Protein AF-A0A819D6E9-F1 (afdb_monomer_lite)

Organism: NCBI:txid433720

Foldseek 3Di:
DDADAPQKDWQFWWDDPFQFKIKDFQVSPVPDDLQFKKKFKPDPYNVPDDPLGIWRFPDKAQDPPQDPVVRVRRMIMTGTPDGNVVCPPRPPDMIMIMITGD

Secondary structure (DSSP, 8-state):
-----SSEEEEEEEEEEETTEEEE-GGGTTTS-GGGEEEEES-SSTT---GGGEE-EEEEEE-TT-BTTTTBT--EEEEESS-GGG-TT--TT--EEEEEE-

Radius of gyration: 13.39 Å; chains: 1; bounding box: 33×30×36 Å

Sequence (102 aa):
MVSYDPKRKHICGGTFITPEYTLTAEHCLYSIDISNIEIRICITNSNDISYKNLFSIRKVILHKDFNPNTYKNDIALIRLDRSIVQMLYLPRFTHIYIFTSE

InterPro domains:
  IPR001254 Serine proteases, trypsin domain [PF00089] (4-83)
  IPR001254 Serine proteases, trypsin domain [PS50240] (1-102)
  IPR001314 Peptidase S1A, chymotrypsin family [PR00722] (13-28)
  IPR001314 Peptidase S1A, chymotrypsin family [PR00722] (70-84)
  IPR009003 Peptidase S1, PA clan [SSF50494] (5-96)
  IPR051333 CLIP domain-containing serine protease [PTHR24260] (6-86)

pLDDT: mean 80.87, std 14.19, range [46.62, 97.62]

Structure (mmCIF, N/CA/C/O backbone):
data_AF-A0A819D6E9-F1
#
_entry.id   AF-A0A819D6E9-F1
#
loop_
_atom_site.group_PDB
_atom_site.id
_atom_site.type_symbol
_atom_site.label_atom_id
_atom_site.label_alt_id
_atom_site.label_comp_id
_atom_site.label_asym_id
_atom_site.label_entity_id
_atom_site.label_seq_id
_atom_site.pdbx_PDB_ins_code
_atom_site.Cartn_x
_atom_site.Cartn_y
_atom_site.Cartn_z
_atom_site.occupancy
_atom_site.B_iso_or_equiv
_atom_site.auth_seq_id
_atom_site.auth_comp_id
_atom_site.auth_asym_id
_atom_site.auth_atom_id
_atom_site.pdbx_PDB_model_num
ATOM 1 N N . MET A 1 1 ? 15.889 -4.266 3.975 1.00 46.62 1 MET A N 1
ATOM 2 C CA . MET A 1 1 ? 15.976 -4.010 2.524 1.00 46.62 1 MET A CA 1
ATOM 3 C C . MET A 1 1 ? 15.259 -2.689 2.286 1.00 46.62 1 MET A C 1
ATOM 5 O O . MET A 1 1 ? 14.111 -2.573 2.693 1.00 46.62 1 MET A O 1
ATOM 9 N N . VAL A 1 2 ? 15.973 -1.658 1.834 1.00 48.41 2 VAL A N 1
ATOM 10 C CA . VAL A 1 2 ? 15.466 -0.276 1.770 1.00 48.41 2 VAL A CA 1
ATOM 11 C C . VAL A 1 2 ? 15.221 0.057 0.308 1.00 48.41 2 VAL A C 1
ATOM 13 O O . VAL A 1 2 ? 16.160 0.048 -0.481 1.00 48.41 2 VAL A O 1
ATOM 16 N N . SER A 1 3 ? 13.973 0.343 -0.055 1.00 60.75 3 SER A N 1
ATOM 17 C CA . SER A 1 3 ? 13.663 0.903 -1.367 1.00 60.75 3 SER A CA 1
ATOM 18 C C . SER A 1 3 ? 13.714 2.426 -1.249 1.00 60.75 3 SER A C 1
ATOM 20 O O . SER A 1 3 ? 12.731 3.059 -0.877 1.00 60.75 3 SER A O 1
ATOM 22 N N . TYR A 1 4 ? 14.888 3.009 -1.492 1.00 63.81 4 TYR A N 1
ATOM 23 C CA . TYR A 1 4 ? 15.051 4.462 -1.572 1.00 63.81 4 TYR A CA 1
ATOM 24 C C . TYR A 1 4 ? 14.546 4.945 -2.939 1.00 63.81 4 TYR A C 1
ATOM 26 O O . TYR A 1 4 ? 14.880 4.345 -3.956 1.00 63.81 4 TYR A O 1
ATOM 34 N N . ASP A 1 5 ? 13.741 5.999 -2.992 1.00 69.75 5 ASP A N 1
ATOM 35 C CA . ASP A 1 5 ? 13.428 6.718 -4.230 1.00 69.75 5 ASP A CA 1
ATOM 36 C C . ASP A 1 5 ? 13.469 8.223 -3.911 1.00 69.75 5 ASP A C 1
ATOM 38 O O . ASP A 1 5 ? 12.793 8.655 -2.980 1.00 69.75 5 ASP A O 1
ATOM 42 N N . PRO A 1 6 ? 14.272 9.028 -4.629 1.00 70.31 6 PRO A N 1
ATOM 43 C CA . PRO A 1 6 ? 14.386 10.462 -4.371 1.00 70.31 6 PRO A CA 1
ATOM 44 C C . PRO A 1 6 ? 13.132 11.277 -4.742 1.00 70.31 6 PRO A C 1
ATOM 46 O O . PRO A 1 6 ? 13.053 12.438 -4.363 1.00 70.31 6 PRO A O 1
ATOM 49 N N . LYS A 1 7 ? 12.184 10.708 -5.497 1.00 75.81 7 LYS A N 1
ATOM 50 C CA . LYS A 1 7 ? 10.934 11.349 -5.948 1.00 75.81 7 LYS A CA 1
ATOM 51 C C . LYS A 1 7 ? 9.673 10.751 -5.329 1.00 75.81 7 LYS A C 1
ATOM 53 O O . LYS A 1 7 ? 8.594 11.305 -5.501 1.00 75.81 7 LYS A O 1
ATOM 58 N N . ARG A 1 8 ? 9.762 9.569 -4.716 1.00 78.50 8 ARG A N 1
ATOM 59 C CA . ARG A 1 8 ? 8.604 8.866 -4.148 1.00 78.50 8 ARG A CA 1
ATOM 60 C C . ARG A 1 8 ? 8.915 8.353 -2.756 1.00 78.50 8 ARG A C 1
ATOM 62 O O . ARG A 1 8 ? 9.979 7.794 -2.508 1.00 78.50 8 ARG A O 1
ATOM 69 N N . LYS A 1 9 ? 7.951 8.459 -1.847 1.00 83.19 9 LYS A N 1
ATOM 70 C CA . LYS A 1 9 ? 8.125 8.010 -0.465 1.00 83.19 9 LYS A CA 1
ATOM 71 C C . LYS A 1 9 ? 7.669 6.564 -0.305 1.00 83.19 9 LYS A C 1
ATOM 73 O O . LYS A 1 9 ? 6.515 6.245 -0.576 1.00 83.19 9 LYS A O 1
ATOM 78 N N . HIS A 1 10 ? 8.563 5.698 0.172 1.00 85.69 10 HIS A N 1
ATOM 79 C CA . HIS A 1 10 ? 8.191 4.353 0.612 1.00 85.69 10 HIS A CA 1
ATOM 80 C C . HIS A 1 10 ? 7.331 4.440 1.879 1.00 85.69 10 HIS A C 1
ATOM 82 O O . HIS A 1 10 ? 7.723 5.089 2.851 1.00 85.69 10 HIS A O 1
ATOM 88 N N . ILE A 1 11 ? 6.187 3.761 1.869 1.00 87.81 11 ILE A N 1
ATOM 89 C CA . ILE A 1 11 ? 5.219 3.768 2.969 1.00 87.81 11 ILE A CA 1
ATOM 90 C C . ILE A 1 11 ? 5.305 2.452 3.734 1.00 87.81 11 ILE A C 1
ATOM 92 O O . ILE A 1 11 ? 5.622 2.437 4.919 1.00 87.81 11 ILE A O 1
ATOM 96 N N . CYS A 1 12 ? 5.043 1.346 3.036 1.00 90.69 12 CYS A N 1
ATOM 97 C CA . CYS A 1 12 ? 4.829 0.033 3.624 1.00 90.69 12 CYS A CA 1
ATOM 98 C C . CYS A 1 12 ? 5.211 -1.086 2.657 1.00 90.69 12 CYS A C 1
ATOM 100 O O . CYS A 1 12 ? 5.303 -0.894 1.444 1.00 90.69 12 CYS A O 1
ATOM 102 N N . GLY A 1 13 ? 5.374 -2.286 3.210 1.00 89.94 13 GLY A N 1
ATOM 103 C CA . GLY A 1 13 ? 5.477 -3.508 2.425 1.00 89.94 13 GLY A CA 1
ATOM 104 C C . GLY A 1 13 ? 4.114 -4.106 2.067 1.00 89.94 13 GLY A C 1
ATOM 105 O O . GLY A 1 13 ? 3.063 -3.690 2.561 1.00 89.94 13 GLY A O 1
ATOM 106 N N . GLY A 1 14 ? 4.144 -5.146 1.243 1.00 89.31 14 GLY A N 1
ATOM 107 C CA . GLY A 1 14 ? 2.991 -6.000 0.974 1.00 89.31 14 GLY A CA 1
ATOM 108 C C . GLY A 1 14 ? 3.406 -7.396 0.524 1.00 89.31 14 GLY A C 1
ATOM 109 O O . GLY A 1 14 ? 4.589 -7.671 0.312 1.00 89.31 14 GLY A O 1
ATOM 110 N N . THR A 1 15 ? 2.423 -8.277 0.357 1.00 88.06 15 THR A N 1
ATOM 111 C CA . THR A 1 15 ? 2.626 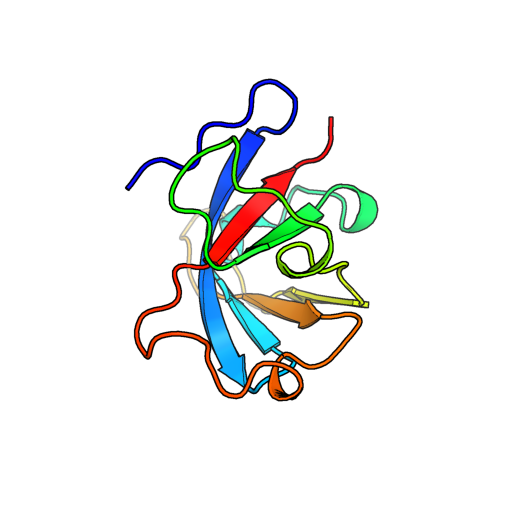-9.615 -0.219 1.00 88.06 15 THR A CA 1
ATOM 112 C C . THR A 1 15 ? 1.514 -9.980 -1.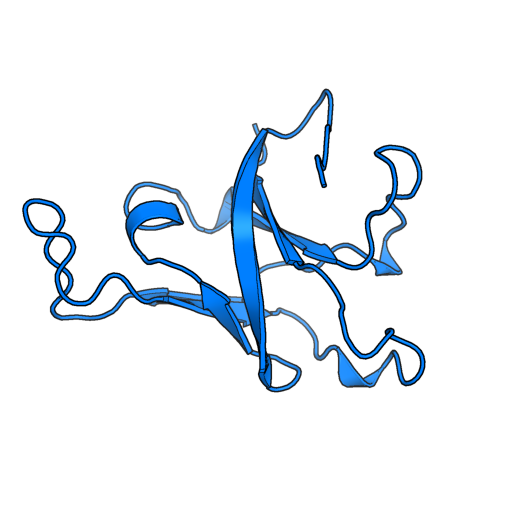197 1.00 88.06 15 THR A C 1
ATOM 114 O O . THR A 1 15 ? 0.363 -9.603 -0.997 1.00 88.06 15 THR A O 1
ATOM 117 N N . PHE A 1 16 ? 1.831 -10.718 -2.259 1.00 87.19 16 PHE A N 1
ATOM 118 C CA . PHE A 1 16 ? 0.818 -11.204 -3.192 1.00 87.19 16 PHE A CA 1
ATOM 119 C C . PHE A 1 16 ? 0.099 -12.401 -2.589 1.00 87.19 16 PHE A C 1
ATOM 121 O O . PHE A 1 16 ? 0.728 -13.381 -2.196 1.00 87.19 16 PHE A O 1
ATOM 128 N N . ILE A 1 17 ? -1.227 -12.333 -2.561 1.00 89.31 17 ILE A N 1
ATOM 129 C CA . ILE A 1 17 ? -2.081 -13.474 -2.200 1.00 89.31 17 ILE A CA 1
ATOM 130 C C . ILE A 1 17 ? -2.722 -14.106 -3.436 1.00 89.31 17 ILE A C 1
ATOM 132 O O . ILE A 1 17 ? -3.093 -15.275 -3.424 1.00 89.31 17 ILE A O 1
ATOM 136 N N . THR A 1 18 ? -2.818 -13.337 -4.521 1.00 88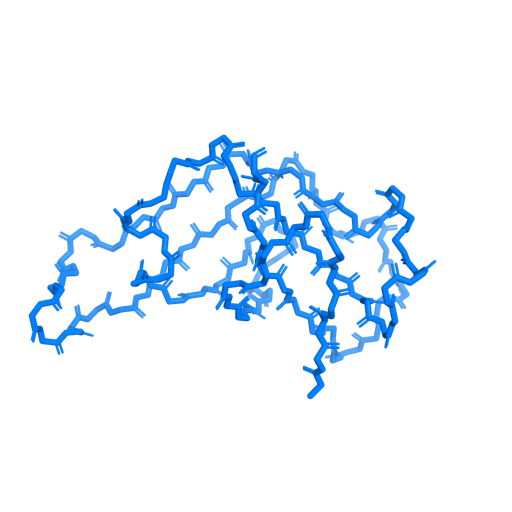.62 18 THR A N 1
ATOM 137 C CA . THR A 1 18 ? -3.154 -13.808 -5.865 1.00 88.62 18 THR A CA 1
ATOM 138 C C . THR A 1 18 ? -2.392 -12.952 -6.884 1.00 88.62 18 THR A C 1
ATOM 140 O O . THR A 1 18 ? -1.851 -11.906 -6.514 1.00 88.62 18 THR A O 1
ATOM 143 N N . PRO A 1 19 ? -2.385 -13.313 -8.176 1.00 87.38 19 PRO A N 1
ATOM 144 C CA . PRO A 1 19 ? -1.683 -12.520 -9.181 1.00 87.38 19 PRO A CA 1
ATOM 145 C C . PRO A 1 19 ? -2.216 -11.098 -9.414 1.00 87.38 19 PRO A C 1
ATOM 147 O O . PRO A 1 19 ? -1.540 -10.306 -10.062 1.00 87.38 19 PRO A O 1
ATOM 150 N N . GLU A 1 20 ? -3.414 -10.773 -8.925 1.00 90.38 20 GLU A N 1
ATOM 151 C CA . GLU A 1 20 ? -4.003 -9.428 -9.024 1.00 90.38 20 GLU A CA 1
ATOM 152 C C . GLU A 1 20 ? -4.161 -8.745 -7.665 1.00 90.38 20 GLU A C 1
ATOM 154 O O . GLU A 1 20 ? -4.541 -7.577 -7.630 1.00 90.38 20 GLU A O 1
ATOM 159 N N . TYR A 1 21 ? -3.921 -9.451 -6.555 1.00 92.06 21 TYR A N 1
ATOM 160 C CA . TYR A 1 21 ? -4.212 -8.946 -5.217 1.00 92.06 21 TYR A CA 1
ATOM 161 C C . TYR A 1 21 ? -2.979 -8.971 -4.321 1.00 92.06 21 TYR A C 1
ATOM 163 O O . TYR A 1 21 ? -2.413 -10.031 -4.032 1.00 92.06 21 TYR A O 1
ATOM 171 N N . THR A 1 22 ? -2.647 -7.790 -3.816 1.00 92.19 22 THR A N 1
ATOM 172 C CA . THR A 1 22 ? -1.651 -7.563 -2.775 1.00 92.19 22 THR A CA 1
ATOM 173 C C . THR A 1 22 ? -2.344 -7.388 -1.437 1.00 92.19 22 THR A C 1
ATOM 175 O O . THR A 1 22 ? -3.261 -6.581 -1.312 1.00 92.19 22 THR A O 1
ATOM 178 N N . LEU A 1 23 ? -1.875 -8.111 -0.432 1.00 93.44 23 LEU A N 1
ATOM 179 C CA . LEU A 1 23 ? -2.201 -7.907 0.967 1.00 93.44 23 LEU A CA 1
ATOM 180 C C . LEU A 1 23 ? -1.215 -6.921 1.595 1.00 93.44 23 LEU A C 1
ATOM 182 O O . LEU A 1 23 ? -0.005 -7.019 1.380 1.00 93.44 23 LEU A O 1
ATOM 186 N N . THR A 1 24 ? -1.730 -5.994 2.392 1.00 94.50 24 THR A N 1
ATOM 187 C CA . THR A 1 24 ? -0.942 -5.052 3.193 1.00 94.50 24 THR A CA 1
ATOM 188 C C . THR A 1 24 ? -1.715 -4.670 4.459 1.00 94.50 24 THR A C 1
ATOM 190 O O . THR A 1 24 ? -2.785 -5.223 4.720 1.00 94.50 24 THR A O 1
ATOM 193 N N . ALA A 1 25 ? -1.170 -3.759 5.257 1.00 95.19 25 ALA A N 1
ATOM 194 C CA . ALA A 1 25 ? -1.846 -3.201 6.416 1.00 95.19 25 ALA A CA 1
ATOM 195 C C . ALA A 1 25 ? -2.749 -2.029 6.004 1.00 95.19 25 ALA A C 1
ATOM 19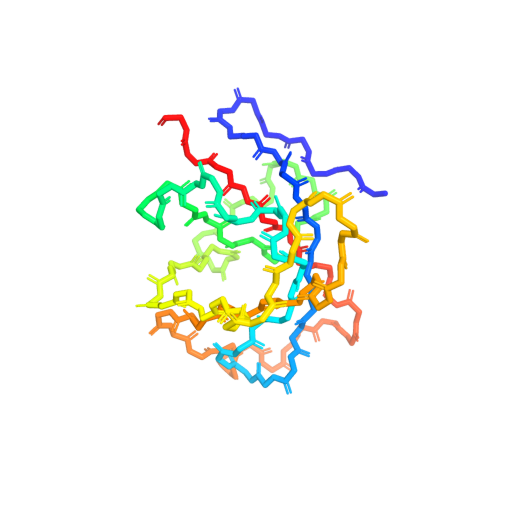7 O O . ALA A 1 25 ? -2.444 -1.274 5.077 1.00 95.19 25 ALA A O 1
ATOM 198 N N . GLU A 1 26 ? -3.871 -1.869 6.691 1.00 94.94 26 GLU A N 1
ATOM 199 C CA . GLU A 1 26 ? -4.832 -0.810 6.401 1.00 94.94 26 GLU A CA 1
ATOM 200 C C . GLU A 1 26 ? -4.323 0.565 6.826 1.00 94.94 26 GLU A C 1
ATOM 202 O O . GLU A 1 26 ? -4.517 1.544 6.101 1.00 94.94 26 GLU A O 1
ATOM 207 N N . HIS A 1 27 ? -3.598 0.652 7.942 1.00 93.75 27 HIS A N 1
ATOM 208 C CA . HIS A 1 27 ? -3.036 1.913 8.420 1.00 93.75 27 HIS A CA 1
ATOM 209 C C . HIS A 1 27 ? -2.068 2.552 7.405 1.00 93.75 27 HIS A C 1
ATOM 211 O O . HIS A 1 27 ? -1.824 3.756 7.450 1.00 93.75 27 HIS A O 1
ATOM 217 N N . CYS A 1 28 ? -1.533 1.759 6.471 1.00 92.06 28 CYS A N 1
ATOM 218 C CA . CYS A 1 28 ? -0.705 2.243 5.372 1.00 92.06 28 CYS A CA 1
ATOM 219 C C . CYS A 1 28 ? -1.505 3.001 4.308 1.00 92.06 28 CYS A C 1
ATOM 221 O O . CYS A 1 28 ? -0.920 3.775 3.560 1.00 92.06 28 CYS A O 1
ATOM 223 N N . LEU A 1 29 ? -2.814 2.749 4.198 1.00 90.81 29 LEU A N 1
ATOM 224 C CA . LEU A 1 29 ? -3.663 3.218 3.100 1.00 90.81 29 LEU A CA 1
ATOM 225 C C . LEU A 1 29 ? -4.806 4.131 3.565 1.00 90.81 29 LEU A C 1
ATOM 227 O O . LEU A 1 29 ? -5.263 4.953 2.779 1.00 90.81 29 LEU A O 1
ATOM 231 N N . TYR A 1 30 ? -5.274 4.015 4.815 1.00 85.00 30 TYR A N 1
ATOM 232 C CA . TYR A 1 30 ? -6.534 4.634 5.268 1.00 85.00 30 TYR A CA 1
ATOM 233 C C . TYR A 1 30 ? -6.593 6.168 5.147 1.00 85.00 30 TYR A C 1
ATOM 235 O O . TYR A 1 30 ? -7.680 6.735 5.123 1.00 85.00 30 TYR A O 1
ATOM 243 N N . SER A 1 31 ? -5.440 6.841 5.090 1.00 83.75 31 SER A N 1
ATOM 244 C CA . SER A 1 31 ? -5.327 8.304 4.970 1.00 83.75 31 SER A CA 1
ATOM 245 C C . SER A 1 31 ? -4.729 8.762 3.637 1.00 83.75 31 SER A C 1
ATOM 247 O O . SER A 1 31 ? -4.291 9.905 3.525 1.00 83.75 31 SER A O 1
ATOM 249 N N . ILE A 1 32 ? -4.651 7.877 2.640 1.00 84.06 32 ILE A N 1
ATOM 250 C CA . ILE A 1 32 ? -3.969 8.149 1.372 1.00 84.06 32 ILE A CA 1
ATOM 251 C C . ILE A 1 32 ? -4.958 8.020 0.221 1.00 84.06 32 ILE A C 1
ATOM 253 O O . ILE A 1 32 ? -5.686 7.034 0.114 1.00 84.06 32 ILE A O 1
ATOM 257 N N . ASP A 1 33 ? -4.971 9.022 -0.658 1.00 85.06 33 ASP A N 1
ATOM 258 C CA . ASP A 1 33 ? -5.732 8.946 -1.900 1.00 85.06 33 ASP A CA 1
ATOM 259 C C . ASP A 1 33 ? -5.168 7.823 -2.779 1.00 85.06 33 ASP A C 1
ATOM 261 O O . ASP A 1 33 ? -3.964 7.752 -3.014 1.00 85.06 33 ASP A O 1
ATOM 265 N N . ILE A 1 34 ? -6.041 6.955 -3.288 1.00 81.44 34 ILE A N 1
ATOM 266 C CA . ILE A 1 34 ? -5.677 5.815 -4.138 1.00 81.44 34 ILE A CA 1
ATOM 267 C C . ILE A 1 34 ? -4.888 6.266 -5.373 1.00 81.44 34 ILE A C 1
ATOM 269 O O . ILE A 1 34 ? -3.987 5.553 -5.813 1.00 81.44 34 ILE A O 1
ATOM 273 N N . SER A 1 35 ? -5.211 7.442 -5.920 1.00 83.12 35 SER A N 1
ATOM 274 C CA . SER A 1 35 ? -4.509 8.020 -7.071 1.00 83.12 35 SER A CA 1
ATOM 275 C C . SER A 1 35 ? -3.040 8.320 -6.784 1.00 83.12 35 SER A C 1
ATOM 277 O O . SER A 1 35 ? -2.231 8.326 -7.710 1.00 83.12 35 SER A O 1
ATOM 279 N N . ASN A 1 36 ? -2.688 8.467 -5.505 1.00 85.31 36 ASN A N 1
ATOM 280 C CA . ASN A 1 36 ? -1.332 8.733 -5.071 1.00 85.31 36 ASN A CA 1
ATOM 281 C C . ASN A 1 36 ? -0.541 7.469 -4.745 1.00 85.31 36 ASN A C 1
ATOM 283 O O . ASN A 1 36 ? 0.570 7.587 -4.248 1.00 85.31 36 ASN A O 1
ATOM 287 N N . ILE A 1 37 ? -1.073 6.265 -4.959 1.00 86.31 37 ILE A N 1
ATOM 288 C CA . ILE A 1 37 ? -0.410 5.033 -4.524 1.00 86.31 37 ILE A CA 1
ATOM 289 C C . ILE A 1 37 ? 0.135 4.263 -5.731 1.00 86.31 37 ILE A C 1
ATOM 291 O O . ILE A 1 37 ? -0.572 3.961 -6.691 1.00 86.31 37 ILE A O 1
ATOM 295 N N . GLU A 1 38 ? 1.409 3.886 -5.649 1.00 86.56 38 GLU A N 1
ATOM 296 C CA . GLU A 1 38 ? 2.116 3.091 -6.652 1.00 86.56 38 GLU A CA 1
ATOM 297 C C . GLU A 1 38 ? 2.661 1.808 -6.013 1.00 86.56 38 GLU A C 1
ATOM 299 O O . GLU A 1 38 ? 3.314 1.849 -4.966 1.00 86.56 38 GLU A O 1
ATOM 304 N N . ILE A 1 39 ? 2.416 0.656 -6.648 1.00 86.56 39 ILE A N 1
ATOM 305 C CA . ILE A 1 39 ? 3.004 -0.619 -6.226 1.00 86.56 39 ILE A CA 1
ATOM 306 C C . ILE A 1 39 ? 4.251 -0.901 -7.045 1.00 86.56 39 ILE A C 1
ATOM 308 O O . ILE A 1 39 ? 4.239 -0.845 -8.278 1.00 86.56 39 ILE A O 1
ATOM 312 N N . ARG A 1 40 ? 5.316 -1.283 -6.343 1.00 85.06 40 ARG A N 1
ATOM 313 C CA . ARG A 1 40 ? 6.579 -1.665 -6.954 1.00 85.06 40 ARG A CA 1
ATOM 314 C C . ARG A 1 40 ? 7.044 -3.031 -6.504 1.00 85.06 40 ARG A C 1
ATOM 316 O O . ARG A 1 40 ? 6.995 -3.354 -5.317 1.00 85.06 40 ARG A O 1
ATOM 323 N N . ILE A 1 41 ? 7.543 -3.809 -7.455 1.00 79.19 41 ILE A N 1
ATOM 324 C CA . ILE A 1 41 ? 8.045 -5.164 -7.218 1.00 79.19 41 ILE A CA 1
ATOM 325 C C . ILE A 1 41 ? 9.486 -5.316 -7.684 1.00 79.19 41 ILE A C 1
ATOM 327 O O . ILE A 1 41 ? 9.937 -4.578 -8.554 1.00 79.19 41 ILE A O 1
ATOM 331 N N . CYS A 1 42 ? 10.195 -6.302 -7.130 1.00 69.06 42 CYS A N 1
ATOM 332 C CA . CYS A 1 42 ? 11.542 -6.687 -7.574 1.00 69.06 42 CYS A CA 1
ATOM 333 C C . CYS A 1 42 ? 12.577 -5.558 -7.580 1.00 69.06 42 CYS A C 1
ATOM 335 O O . CYS A 1 42 ? 13.582 -5.643 -8.278 1.00 69.06 42 CYS A O 1
ATOM 337 N N . ILE A 1 43 ? 12.374 -4.528 -6.761 1.00 67.62 43 ILE A N 1
ATOM 338 C CA . ILE A 1 43 ? 13.347 -3.451 -6.626 1.00 67.62 43 ILE A CA 1
ATOM 339 C C . ILE A 1 43 ? 14.432 -3.898 -5.658 1.00 67.62 43 ILE A C 1
ATOM 341 O O . ILE A 1 43 ? 14.195 -4.069 -4.460 1.00 67.62 43 ILE A O 1
ATOM 345 N N . THR A 1 44 ? 15.632 -4.087 -6.196 1.00 61.38 44 THR A N 1
ATOM 346 C CA . THR A 1 44 ?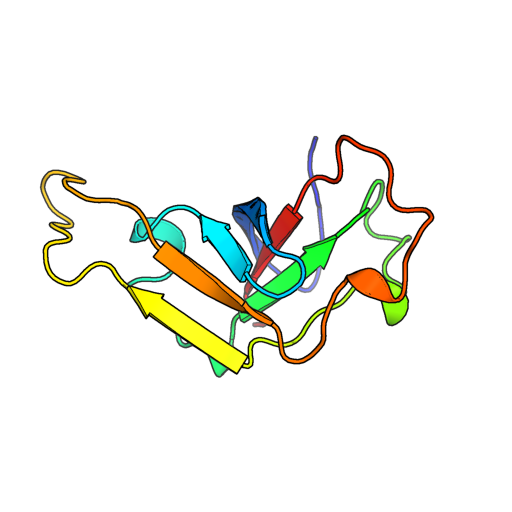 16.853 -4.306 -5.409 1.00 61.38 44 THR A CA 1
ATOM 347 C C . THR A 1 44 ? 17.635 -3.006 -5.199 1.00 61.38 44 THR A C 1
ATOM 349 O O . THR A 1 44 ? 18.334 -2.870 -4.197 1.00 61.38 44 THR A O 1
ATOM 352 N N . ASN A 1 45 ? 17.476 -2.031 -6.103 1.00 59.56 45 ASN A N 1
ATOM 353 C CA . ASN A 1 45 ? 18.083 -0.702 -6.056 1.00 59.56 45 ASN A CA 1
ATOM 354 C C . ASN A 1 45 ? 17.159 0.319 -6.755 1.00 59.56 45 ASN A C 1
ATOM 356 O O . ASN A 1 45 ? 16.464 -0.028 -7.706 1.00 59.56 45 ASN A O 1
ATOM 360 N N . SER A 1 46 ? 17.177 1.579 -6.320 1.00 57.66 46 SER A N 1
ATOM 361 C CA . SER A 1 46 ? 16.455 2.730 -6.889 1.00 57.66 46 SER A CA 1
ATOM 362 C C . SER A 1 46 ? 16.613 2.891 -8.407 1.00 57.66 46 SER A C 1
ATOM 364 O O . SER A 1 46 ? 15.727 3.427 -9.064 1.00 57.66 46 SER A O 1
ATOM 366 N N . ASN A 1 47 ? 17.728 2.417 -8.969 1.00 57.66 47 ASN A N 1
ATOM 367 C CA . ASN A 1 47 ? 18.011 2.486 -10.406 1.00 57.66 47 ASN A CA 1
ATOM 368 C C . ASN A 1 47 ? 17.377 1.340 -11.224 1.00 57.66 47 ASN A C 1
ATOM 370 O O . ASN A 1 47 ? 17.460 1.358 -12.448 1.00 57.66 47 ASN A O 1
ATOM 374 N N . ASP A 1 48 ? 16.732 0.366 -10.574 1.00 62.22 48 ASP A N 1
ATOM 375 C CA . ASP A 1 48 ? 16.098 -0.815 -11.192 1.00 62.22 48 ASP A CA 1
ATOM 376 C C . ASP A 1 48 ? 14.588 -0.610 -11.454 1.00 62.22 48 ASP A C 1
ATOM 378 O O . ASP A 1 48 ? 13.770 -1.537 -11.513 1.00 62.22 48 ASP A O 1
ATOM 382 N N . ILE A 1 49 ? 14.175 0.655 -11.569 1.00 62.59 49 ILE A N 1
ATOM 3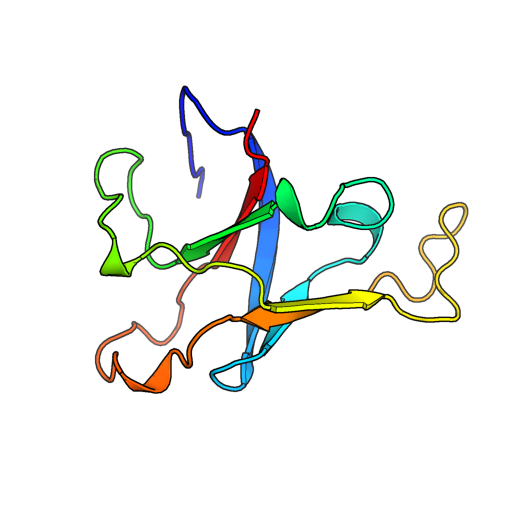83 C CA . ILE A 1 49 ? 12.792 1.017 -11.868 1.00 62.59 49 ILE A CA 1
ATOM 384 C C . ILE A 1 49 ? 12.597 0.926 -13.381 1.00 62.59 49 ILE A C 1
ATOM 386 O O . ILE A 1 49 ? 12.797 1.886 -14.122 1.00 62.59 49 ILE A O 1
ATOM 390 N N . SER A 1 50 ? 12.182 -0.248 -13.848 1.00 64.81 50 SER A N 1
ATOM 391 C CA . SER A 1 50 ? 11.617 -0.405 -15.188 1.00 64.81 50 SER A CA 1
ATOM 392 C C . SER A 1 50 ? 10.088 -0.357 -15.132 1.00 64.81 50 SER A C 1
ATOM 394 O O . SER A 1 50 ? 9.483 -0.749 -14.134 1.00 64.81 50 SER A O 1
ATOM 396 N N . TYR A 1 51 ? 9.441 0.040 -16.233 1.00 61.22 51 TYR A N 1
ATOM 397 C CA . TYR A 1 51 ? 7.974 -0.008 -16.380 1.00 61.22 51 TYR A CA 1
ATOM 398 C C . TYR A 1 51 ? 7.377 -1.382 -16.037 1.00 61.22 51 TYR A C 1
ATOM 400 O O . TYR A 1 51 ? 6.232 -1.488 -15.606 1.00 61.22 51 TYR A O 1
ATOM 408 N N . LYS A 1 52 ? 8.168 -2.447 -16.207 1.00 65.00 52 LYS A N 1
ATOM 409 C CA . LYS A 1 52 ? 7.755 -3.820 -15.918 1.00 65.00 52 LYS A CA 1
ATOM 410 C C . LYS A 1 52 ? 7.535 -4.056 -14.417 1.00 65.00 52 LYS A C 1
ATOM 412 O O . LYS A 1 52 ? 6.720 -4.899 -14.061 1.00 65.00 52 LYS A O 1
ATOM 417 N N . ASN A 1 53 ? 8.195 -3.273 -13.566 1.00 75.19 53 ASN A N 1
ATOM 418 C CA . ASN A 1 53 ? 8.187 -3.404 -12.109 1.00 75.19 53 ASN A CA 1
ATOM 419 C C . ASN A 1 53 ? 7.178 -2.464 -11.420 1.00 75.19 53 ASN A C 1
ATOM 421 O O . ASN A 1 53 ? 7.047 -2.515 -10.197 1.00 75.19 53 ASN A O 1
ATOM 425 N N . LEU A 1 54 ? 6.479 -1.616 -12.188 1.00 80.06 54 LEU A N 1
ATOM 426 C CA . LEU A 1 54 ? 5.510 -0.630 -11.699 1.00 80.06 54 LEU A CA 1
ATOM 427 C C . LEU A 1 54 ? 4.078 -1.068 -12.002 1.00 80.06 54 LEU A C 1
ATOM 429 O O . LEU A 1 54 ? 3.731 -1.288 -13.164 1.00 80.06 54 LEU A O 1
ATOM 433 N N . PHE A 1 55 ? 3.238 -1.151 -10.977 1.00 85.19 55 PHE A N 1
ATOM 434 C CA . PHE A 1 55 ? 1.835 -1.534 -11.108 1.00 85.19 55 PHE A CA 1
ATOM 435 C C . PHE A 1 55 ? 0.935 -0.405 -10.626 1.00 85.19 55 PHE A C 1
ATOM 437 O O . PHE A 1 55 ? 1.092 0.099 -9.510 1.00 85.19 55 PHE A O 1
ATOM 444 N N . SER A 1 56 ? -0.019 -0.031 -11.477 1.00 84.94 56 SER A N 1
ATOM 445 C CA . SER A 1 56 ? -1.065 0.912 -11.109 1.00 84.94 56 SER A CA 1
ATOM 446 C C . SER A 1 56 ? -2.150 0.191 -10.320 1.00 84.94 56 SER A C 1
ATOM 448 O O . SER A 1 56 ? -2.360 -1.020 -10.439 1.00 84.94 56 SER A O 1
ATOM 450 N N . ILE A 1 57 ? -2.856 0.946 -9.487 1.00 89.94 57 ILE A N 1
ATOM 451 C CA . ILE A 1 57 ? -3.889 0.391 -8.622 1.00 89.94 57 ILE A CA 1
ATOM 452 C C . ILE A 1 57 ? -5.240 0.509 -9.301 1.00 89.94 57 ILE A C 1
ATOM 454 O O . ILE A 1 57 ? -5.674 1.587 -9.694 1.00 89.94 57 ILE A O 1
ATOM 458 N N . ARG A 1 58 ? -5.935 -0.623 -9.394 1.00 91.75 58 ARG A N 1
ATOM 459 C CA . ARG A 1 58 ? -7.316 -0.682 -9.865 1.00 91.75 58 ARG A CA 1
ATOM 460 C C . ARG A 1 58 ? -8.308 -0.392 -8.754 1.00 91.75 58 ARG A C 1
ATOM 462 O O . ARG A 1 58 ? -9.355 0.197 -9.005 1.00 91.75 58 ARG A O 1
ATOM 469 N N . LYS A 1 59 ? -8.038 -0.898 -7.549 1.00 92.56 59 LYS A N 1
ATOM 470 C CA . LYS A 1 59 ? -8.934 -0.749 -6.400 1.00 92.56 59 LYS A CA 1
ATOM 471 C C . LYS A 1 59 ? -8.193 -0.980 -5.090 1.00 92.56 59 LYS A C 1
ATOM 473 O O . LYS A 1 59 ? -7.418 -1.924 -4.994 1.00 92.56 59 LYS A O 1
ATOM 478 N N . VAL A 1 60 ? -8.525 -0.198 -4.071 1.00 93.50 60 VAL A N 1
ATOM 479 C CA . VAL A 1 60 ? -8.193 -0.500 -2.674 1.00 93.50 60 VAL A CA 1
ATOM 480 C C . VAL A 1 60 ? -9.449 -1.011 -1.971 1.00 93.50 60 VAL A C 1
ATOM 482 O O . VAL A 1 60 ? -10.551 -0.508 -2.196 1.00 93.50 60 VAL A O 1
ATOM 485 N N . ILE A 1 61 ? -9.296 -2.059 -1.169 1.00 95.12 61 ILE A N 1
ATOM 486 C CA . ILE A 1 61 ? -10.352 -2.662 -0.360 1.00 95.12 61 ILE A CA 1
ATOM 487 C C . ILE A 1 61 ? -9.876 -2.608 1.087 1.00 95.12 61 ILE A C 1
ATOM 489 O O . ILE A 1 61 ? -8.989 -3.365 1.485 1.00 95.12 61 ILE A O 1
ATOM 493 N N . LEU A 1 62 ? -10.469 -1.689 1.838 1.00 95.00 62 LEU A N 1
ATOM 494 C CA . LEU A 1 62 ? -10.246 -1.521 3.268 1.00 95.00 62 LEU A CA 1
ATOM 495 C C . LEU A 1 62 ? -11.150 -2.485 4.048 1.00 95.00 62 LEU A C 1
ATOM 497 O O . LEU A 1 62 ? -12.249 -2.834 3.595 1.00 95.00 62 LEU A O 1
ATOM 501 N N . HIS A 1 63 ? -10.691 -2.936 5.206 1.00 96.25 63 HIS A N 1
ATOM 502 C CA . HIS A 1 63 ? -11.468 -3.757 6.110 1.00 96.25 63 HIS A CA 1
ATOM 503 C C . HIS A 1 63 ? -12.529 -2.901 6.809 1.00 96.25 63 HIS A C 1
ATOM 505 O O . HIS A 1 63 ? -12.238 -1.998 7.583 1.00 96.25 63 HIS A O 1
ATOM 511 N N . LYS A 1 64 ? -13.804 -3.240 6.593 1.00 96.00 64 LYS A N 1
ATOM 512 C CA . LYS A 1 64 ? -14.969 -2.499 7.121 1.00 96.00 64 LYS A CA 1
ATOM 513 C C . LYS A 1 64 ? -14.942 -2.223 8.636 1.00 96.00 64 LYS A C 1
ATOM 515 O O . LYS A 1 64 ? -15.521 -1.243 9.083 1.00 96.00 64 LYS A O 1
ATOM 520 N N . ASP A 1 65 ? -14.292 -3.100 9.400 1.00 97.06 65 ASP A N 1
ATOM 521 C CA . ASP A 1 65 ? -14.208 -3.031 10.863 1.00 97.06 65 ASP A CA 1
ATOM 522 C C . ASP A 1 65 ? -12.817 -2.585 11.359 1.00 97.06 65 ASP A C 1
ATOM 524 O O . ASP A 1 65 ? -12.448 -2.895 12.497 1.00 97.06 65 ASP A O 1
ATOM 528 N N . PHE A 1 66 ? -11.999 -1.952 10.512 1.00 96.44 66 PHE A N 1
ATOM 529 C CA . PHE A 1 66 ? -10.718 -1.393 10.943 1.00 96.44 66 PHE A CA 1
ATOM 530 C C . PHE A 1 66 ? -10.921 -0.300 11.989 1.00 96.44 66 PHE A C 1
ATOM 532 O O . PHE A 1 66 ? -11.808 0.549 11.883 1.00 96.44 66 PHE A O 1
ATOM 539 N N . ASN A 1 67 ? -10.083 -0.325 13.023 1.00 95.31 67 ASN A N 1
ATOM 540 C CA . ASN A 1 67 ? -10.110 0.665 14.086 1.00 95.31 67 ASN A CA 1
ATOM 541 C C . ASN A 1 67 ? -8.726 1.321 14.232 1.00 95.31 67 ASN A C 1
ATOM 543 O O . ASN A 1 67 ? -7.822 0.682 14.775 1.00 95.31 67 ASN A O 1
ATOM 547 N N . PRO A 1 68 ? -8.561 2.601 13.847 1.00 93.00 68 PRO A N 1
ATOM 548 C CA . PRO A 1 68 ? -7.259 3.273 13.853 1.00 93.00 68 PRO A CA 1
ATOM 549 C C . PRO A 1 68 ? -6.690 3.516 15.259 1.00 93.00 68 PRO A C 1
ATOM 551 O O . PRO A 1 68 ? -5.487 3.697 15.408 1.00 93.00 68 PRO A O 1
ATOM 554 N N . ASN A 1 69 ? -7.522 3.483 16.306 1.00 95.06 69 ASN A N 1
ATOM 555 C CA . ASN A 1 69 ? -7.066 3.674 17.688 1.00 95.06 69 ASN A CA 1
ATOM 556 C C . ASN A 1 69 ? -6.498 2.388 18.303 1.00 95.06 69 ASN A C 1
ATOM 558 O O . ASN A 1 69 ? -5.702 2.445 19.235 1.00 95.06 69 ASN A O 1
ATOM 562 N N . THR A 1 70 ? -6.936 1.225 17.815 1.00 96.38 70 THR A N 1
ATOM 563 C CA . THR A 1 70 ? -6.552 -0.090 18.367 1.00 96.38 70 THR A CA 1
ATOM 564 C C . THR A 1 70 ? -5.777 -0.956 17.380 1.00 96.38 70 THR A C 1
ATOM 566 O O . THR A 1 70 ? -5.296 -2.016 17.768 1.00 96.38 70 THR A O 1
ATOM 569 N N . TYR A 1 71 ? -5.689 -0.541 16.112 1.00 95.00 71 TYR A N 1
ATOM 570 C CA . TYR A 1 71 ? -5.176 -1.331 14.987 1.00 95.00 71 TYR A CA 1
ATOM 571 C C . TYR A 1 71 ? -5.883 -2.684 14.815 1.00 95.00 71 TYR A C 1
ATOM 573 O O . TYR A 1 71 ? -5.368 -3.615 14.195 1.00 95.00 71 TYR A O 1
ATOM 581 N N . LYS A 1 72 ? -7.098 -2.823 15.360 1.00 97.62 72 LYS A N 1
ATOM 582 C CA . LYS A 1 72 ? -7.904 -4.019 15.141 1.00 97.62 72 LYS A CA 1
ATOM 583 C C . LYS A 1 72 ? -8.305 -4.077 13.670 1.00 97.62 72 LYS A C 1
ATOM 585 O O . LYS A 1 72 ? -8.786 -3.085 13.131 1.00 97.62 72 LYS A O 1
ATOM 590 N N . ASN A 1 73 ? -8.144 -5.255 13.067 1.00 97.25 73 ASN A N 1
ATOM 591 C CA . ASN A 1 73 ? -8.400 -5.514 11.649 1.00 97.25 73 ASN A CA 1
ATOM 592 C C . ASN A 1 73 ? -7.554 -4.645 10.703 1.00 97.25 73 ASN A C 1
ATOM 594 O O . ASN A 1 73 ? -8.044 -4.193 9.675 1.00 97.25 73 ASN A O 1
ATOM 598 N N . ASP A 1 74 ? -6.289 -4.411 11.059 1.00 96.75 74 ASP A N 1
ATOM 599 C CA . ASP A 1 74 ? -5.315 -3.674 10.251 1.00 96.75 74 ASP A CA 1
ATOM 600 C C . ASP A 1 74 ? -4.837 -4.488 9.034 1.00 96.75 74 ASP A C 1
ATOM 602 O O . ASP A 1 74 ? -3.709 -4.977 8.967 1.00 96.75 74 ASP A O 1
ATOM 606 N N . ILE A 1 75 ? -5.747 -4.701 8.086 1.00 96.75 75 ILE A N 1
ATOM 607 C CA . ILE A 1 75 ? -5.544 -5.549 6.916 1.00 96.75 75 ILE A CA 1
ATOM 608 C C . ILE A 1 75 ? -6.290 -4.961 5.720 1.00 96.75 75 ILE A C 1
ATOM 610 O O . ILE A 1 75 ? -7.483 -4.699 5.786 1.00 96.75 75 ILE A O 1
ATOM 614 N N . ALA A 1 76 ? -5.604 -4.781 4.599 1.00 96.00 76 ALA A N 1
ATOM 615 C CA . ALA A 1 76 ? -6.201 -4.238 3.388 1.00 96.00 76 ALA A CA 1
ATOM 616 C C . ALA A 1 76 ? -5.727 -4.993 2.149 1.00 96.00 76 ALA A C 1
ATOM 618 O O . ALA A 1 76 ? -4.639 -5.576 2.115 1.00 96.00 76 ALA A O 1
ATOM 619 N N . LEU A 1 77 ? -6.560 -4.962 1.109 1.00 95.31 77 LEU A N 1
ATOM 620 C CA . LEU A 1 77 ? -6.228 -5.513 -0.197 1.00 95.31 77 LEU A CA 1
ATOM 621 C C . LEU A 1 77 ? -6.081 -4.403 -1.225 1.00 95.31 77 LEU A C 1
ATOM 623 O O . LEU A 1 77 ? -6.922 -3.513 -1.335 1.00 95.31 77 LEU A O 1
ATOM 627 N N . ILE A 1 78 ? -5.053 -4.524 -2.051 1.00 94.00 78 ILE A N 1
ATOM 628 C CA . ILE A 1 78 ? -4.866 -3.705 -3.238 1.00 94.00 78 ILE A CA 1
ATOM 629 C C . ILE A 1 78 ? -5.030 -4.609 -4.451 1.00 94.00 78 ILE A C 1
ATOM 631 O O . ILE A 1 78 ? -4.312 -5.596 -4.602 1.00 94.00 78 ILE A O 1
ATOM 635 N N . ARG A 1 79 ? -5.978 -4.266 -5.320 1.00 93.62 79 ARG A N 1
ATOM 636 C CA . ARG A 1 79 ? -6.148 -4.892 -6.626 1.00 93.62 79 ARG A CA 1
ATOM 637 C C . ARG A 1 79 ? -5.353 -4.119 -7.671 1.00 93.62 79 ARG A C 1
ATOM 639 O O . ARG A 1 79 ? -5.557 -2.914 -7.827 1.00 93.62 79 ARG A O 1
ATOM 646 N N . LEU A 1 80 ? -4.507 -4.820 -8.409 1.00 90.06 80 LEU A N 1
ATOM 647 C CA . LEU A 1 80 ? -3.690 -4.262 -9.485 1.00 90.06 80 LEU A CA 1
ATOM 648 C C . LEU A 1 80 ? -4.508 -4.033 -10.764 1.00 90.06 80 LEU A C 1
ATOM 650 O O . LEU A 1 80 ? -5.537 -4.675 -10.993 1.00 90.06 80 LEU A O 1
ATOM 654 N N . ASP A 1 81 ? -4.042 -3.110 -11.601 1.00 89.12 81 ASP A N 1
ATOM 655 C CA . ASP A 1 81 ? -4.567 -2.850 -12.947 1.00 89.12 81 ASP A CA 1
ATOM 656 C C . ASP A 1 81 ? -4.377 -4.039 -13.896 1.00 89.12 81 ASP A C 1
ATOM 658 O O . ASP A 1 81 ? -5.249 -4.322 -14.722 1.00 89.12 81 ASP A O 1
ATOM 662 N N . ARG A 1 82 ? -3.270 -4.768 -13.727 1.00 86.88 82 ARG A N 1
ATOM 663 C CA . ARG A 1 82 ? -2.910 -5.951 -14.504 1.00 86.88 82 ARG A CA 1
ATOM 664 C C . ARG A 1 82 ? -2.355 -7.071 -13.628 1.00 86.88 82 ARG A C 1
ATOM 666 O O . ARG A 1 82 ? -1.755 -6.839 -12.581 1.00 86.88 82 ARG A O 1
ATOM 673 N N . SER A 1 83 ? -2.541 -8.297 -14.104 1.00 84.69 83 SER A N 1
ATOM 674 C CA . SER A 1 83 ? -2.092 -9.511 -13.428 1.00 84.69 83 SER A CA 1
ATOM 675 C C . SER A 1 83 ? -0.582 -9.717 -13.544 1.00 84.69 83 SER A C 1
ATOM 677 O O . SER A 1 83 ? 0.013 -9.523 -14.605 1.00 84.69 83 SER A O 1
ATOM 679 N N . ILE A 1 84 ? 0.030 -10.196 -12.465 1.00 77.69 84 ILE A N 1
ATOM 680 C CA . ILE A 1 84 ? 1.467 -10.489 -12.391 1.00 77.69 84 ILE A CA 1
ATOM 681 C C . ILE A 1 84 ? 1.839 -11.800 -13.103 1.00 77.69 84 ILE A C 1
ATOM 683 O O . ILE A 1 84 ? 3.016 -12.049 -13.356 1.00 77.69 84 ILE A O 1
ATOM 687 N N . VAL A 1 85 ? 0.860 -12.617 -13.525 1.00 67.31 85 VAL A N 1
ATOM 688 C CA . VAL A 1 85 ? 1.111 -13.899 -14.228 1.00 67.31 85 VAL A CA 1
ATOM 689 C C . VAL A 1 85 ? 1.927 -13.729 -15.518 1.00 67.31 85 VAL A C 1
ATOM 691 O O . VAL A 1 85 ? 2.602 -14.666 -15.933 1.00 67.31 85 VAL A O 1
ATOM 694 N N . GLN A 1 86 ? 1.970 -12.536 -16.124 1.00 56.03 86 GLN A N 1
ATOM 695 C CA . GLN A 1 86 ? 2.864 -12.281 -17.264 1.00 56.03 86 GLN A CA 1
ATOM 696 C C . GLN A 1 86 ? 4.367 -12.372 -16.927 1.00 56.03 86 GLN A C 1
ATOM 698 O O . GLN A 1 86 ? 5.192 -12.347 -17.838 1.00 56.03 86 GLN A O 1
ATOM 703 N N . MET A 1 87 ? 4.746 -12.536 -15.657 1.00 55.09 87 MET A N 1
ATOM 704 C CA . MET A 1 87 ? 6.128 -12.720 -15.220 1.00 55.09 87 MET A CA 1
ATOM 705 C C . MET A 1 87 ? 6.342 -14.072 -14.526 1.00 55.09 87 MET A C 1
ATOM 707 O O . MET A 1 87 ? 6.637 -14.132 -13.334 1.00 55.09 87 MET A O 1
ATOM 711 N N . LEU A 1 88 ? 6.301 -15.168 -15.289 1.00 52.69 88 LEU A N 1
ATOM 712 C CA . LEU A 1 88 ? 6.696 -16.533 -14.875 1.00 52.69 88 LEU A CA 1
ATOM 713 C C . LEU A 1 88 ? 8.145 -16.673 -14.321 1.00 52.69 88 LEU A C 1
ATOM 715 O O . LEU A 1 88 ? 8.602 -17.784 -14.074 1.00 52.69 88 LEU A O 1
ATOM 719 N N . TYR A 1 89 ? 8.857 -15.565 -14.089 1.00 54.59 89 TYR A N 1
ATOM 720 C CA . TYR A 1 89 ? 10.243 -15.493 -13.616 1.00 54.59 89 TYR A CA 1
ATOM 721 C C . TYR A 1 89 ? 10.422 -14.698 -12.316 1.00 54.59 89 TYR A C 1
ATOM 723 O O . TYR A 1 89 ? 11.560 -14.483 -11.896 1.00 54.59 89 TYR A O 1
ATOM 731 N N . LEU A 1 90 ? 9.343 -14.238 -11.671 1.00 58.12 90 LEU A N 1
ATOM 732 C CA . LEU A 1 90 ? 9.499 -13.562 -10.386 1.00 58.12 90 LEU A CA 1
ATOM 733 C C . LEU A 1 90 ? 10.034 -14.546 -9.335 1.00 58.12 90 LEU A C 1
ATOM 735 O O . LEU A 1 90 ? 9.467 -15.631 -9.166 1.00 58.12 90 LEU A O 1
ATOM 739 N N . PRO A 1 91 ? 11.119 -14.202 -8.617 1.00 57.09 91 PRO A N 1
ATOM 740 C CA . PRO A 1 91 ? 11.637 -15.058 -7.568 1.00 57.09 91 PRO A CA 1
ATOM 741 C C . PRO A 1 91 ? 10.561 -15.264 -6.501 1.00 57.09 91 PRO A C 1
ATOM 743 O O . PRO A 1 91 ? 9.785 -14.361 -6.175 1.00 57.09 91 PRO A O 1
ATOM 746 N N . ARG A 1 92 ? 10.556 -16.465 -5.916 1.00 56.62 92 ARG A N 1
ATOM 747 C CA . ARG A 1 92 ? 9.583 -16.945 -4.917 1.00 56.62 92 ARG A CA 1
ATOM 748 C C . ARG A 1 92 ? 9.467 -16.056 -3.657 1.00 56.62 92 ARG A C 1
ATOM 750 O O . ARG A 1 92 ? 8.571 -16.269 -2.853 1.00 56.62 92 ARG A O 1
ATOM 757 N N . PHE A 1 93 ? 10.339 -15.052 -3.520 1.00 58.25 93 PHE A N 1
ATOM 758 C CA . PHE A 1 93 ? 10.400 -14.057 -2.446 1.00 58.25 93 PHE A CA 1
ATOM 759 C C . PHE A 1 93 ? 10.406 -12.627 -3.008 1.00 58.25 93 PHE A C 1
ATOM 761 O O . PHE A 1 93 ? 11.310 -11.833 -2.746 1.00 58.25 93 PHE A O 1
ATOM 768 N N . THR A 1 94 ? 9.426 -12.298 -3.848 1.00 66.50 94 THR A N 1
ATOM 769 C CA . THR A 1 94 ? 9.310 -10.939 -4.386 1.00 66.50 94 THR A CA 1
ATOM 770 C C . THR A 1 94 ? 8.815 -9.997 -3.292 1.00 66.50 94 THR A C 1
ATOM 772 O O . THR A 1 94 ? 7.655 -10.054 -2.893 1.00 66.50 94 THR A O 1
ATOM 775 N N . HIS A 1 95 ? 9.703 -9.130 -2.802 1.00 73.50 95 HIS A N 1
ATOM 776 C CA . HIS A 1 95 ? 9.321 -8.026 -1.927 1.00 73.50 95 HIS A CA 1
ATOM 777 C C . HIS A 1 95 ? 8.470 -7.019 -2.704 1.00 73.50 95 HIS A C 1
ATOM 779 O O . HIS A 1 95 ? 8.852 -6.587 -3.797 1.00 73.50 95 HIS A O 1
ATOM 785 N N . ILE A 1 96 ? 7.330 -6.649 -2.121 1.00 80.88 96 ILE A N 1
ATOM 786 C CA . ILE A 1 96 ? 6.455 -5.599 -2.635 1.00 80.88 96 ILE A CA 1
ATOM 787 C C . ILE A 1 96 ? 6.622 -4.374 -1.761 1.00 80.88 96 ILE A C 1
ATOM 789 O O . ILE A 1 96 ? 6.548 -4.464 -0.534 1.00 80.88 96 ILE A O 1
ATOM 793 N N . TYR A 1 97 ? 6.792 -3.239 -2.415 1.00 86.12 97 TYR A N 1
ATOM 794 C CA . TYR A 1 97 ? 6.913 -1.945 -1.780 1.00 86.12 97 TYR A CA 1
ATOM 795 C C . TYR A 1 97 ? 5.781 -1.041 -2.264 1.00 86.12 97 TYR A C 1
ATOM 797 O O . TYR A 1 97 ? 5.509 -0.955 -3.464 1.00 86.12 97 TYR A O 1
ATOM 805 N N . ILE A 1 98 ? 5.123 -0.376 -1.322 1.00 86.38 98 ILE A N 1
ATOM 806 C CA . ILE A 1 98 ? 4.032 0.565 -1.567 1.00 86.38 98 ILE A CA 1
ATOM 807 C C . ILE A 1 98 ? 4.597 1.973 -1.419 1.00 86.38 98 ILE A C 1
ATOM 809 O O . ILE A 1 98 ? 5.207 2.303 -0.398 1.00 86.38 98 ILE A O 1
ATOM 813 N N . PHE A 1 99 ? 4.400 2.788 -2.448 1.00 85.12 99 PHE A N 1
ATOM 814 C CA . PHE A 1 99 ? 4.914 4.148 -2.546 1.00 85.12 99 PHE A CA 1
ATOM 815 C C . PHE A 1 99 ? 3.785 5.162 -2.668 1.00 85.12 99 PHE A C 1
ATOM 817 O O . PHE A 1 99 ? 2.768 4.854 -3.289 1.00 85.12 99 PHE A O 1
ATOM 824 N N . THR A 1 100 ? 3.992 6.377 -2.148 1.00 82.25 100 THR A N 1
ATOM 825 C CA . THR A 1 100 ? 3.190 7.533 -2.568 1.00 82.25 100 THR A CA 1
ATOM 826 C C . THR A 1 100 ? 3.854 8.250 -3.741 1.00 82.25 100 THR A C 1
ATOM 828 O O . THR A 1 100 ? 5.076 8.442 -3.729 1.00 82.25 100 THR A O 1
ATOM 831 N N . SER A 1 101 ? 3.080 8.690 -4.730 1.00 66.12 101 SER A N 1
ATOM 832 C CA . SER A 1 101 ? 3.473 9.815 -5.579 1.00 66.12 101 SER A CA 1
ATOM 833 C C . SER A 1 101 ? 3.300 11.109 -4.788 1.00 66.12 101 SER A C 1
ATOM 835 O O . SER A 1 101 ? 2.270 11.292 -4.137 1.00 66.12 101 SER A O 1
ATOM 837 N N . GLU A 1 102 ? 4.331 11.954 -4.793 1.00 56.28 102 GLU A N 1
ATOM 838 C CA . GLU A 1 102 ? 4.177 13.375 -4.448 1.00 56.28 102 GLU A CA 1
ATOM 839 C C . GLU A 1 102 ? 3.283 14.087 -5.468 1.00 56.28 102 GLU A C 1
ATOM 841 O O . GLU A 1 102 ? 3.350 13.714 -6.666 1.00 56.28 102 GLU A O 1
#